Protein AF-A0A3P3VVU8-F1 (afdb_monomer_lite)

Sequence (172 aa):
MKIGNILQVYQKNIFSDKGGEISMLNFLESIEKWNSLNKDEKLEYRRKDMLYTEKHFNNDLI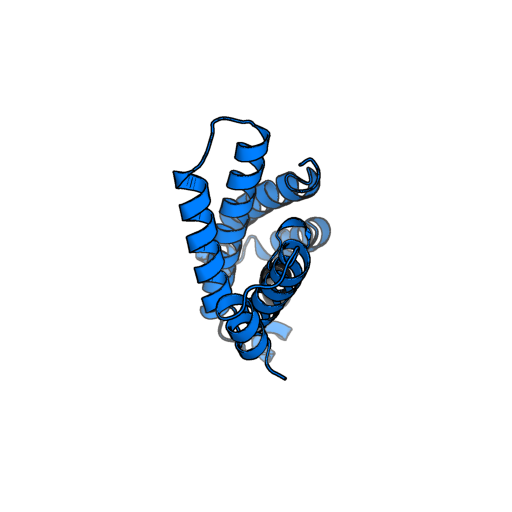QEKKYTYLKLVYEMHFSLKKILDSVSFNEKVFILENQYLFRLYSMFYCEIELICMYKDLKKIGHIPLFILKPLIEQVKDTEEYKKYKLHELFETYEKMYALFLERPYEKS

Foldseek 3Di:
DDLVVVLVVVVVDDDPPCPVVNVVSVVVVVVVVLVPDDLVRLLVVLVVVLVVLVVVPDPDPLSVLVSLLSVLLSVLLVLLVVLLVPDDDDPVCCVPPNVLVVQLNVQSVVQSCQSSVDPDPLRGDHDDPVSNVVSCVVCCPPPSCVVSVVVVSVVSVVVSVVSVVVSSPPVD

Structure (mmCIF, N/CA/C/O backbone):
data_AF-A0A3P3VVU8-F1
#
_entry.id   AF-A0A3P3VVU8-F1
#
loop_
_atom_site.group_PDB
_atom_site.id
_atom_site.type_symbol
_atom_site.label_atom_id
_atom_site.label_alt_id
_atom_site.label_comp_id
_atom_site.label_asym_id
_atom_site.label_entity_id
_atom_site.label_seq_id
_atom_site.pdbx_PDB_ins_code
_atom_site.Cartn_x
_atom_site.Cartn_y
_atom_site.Cartn_z
_atom_site.occupancy
_atom_site.B_iso_or_equiv
_atom_site.auth_seq_id
_atom_site.auth_comp_id
_atom_site.auth_asym_id
_atom_site.auth_atom_id
_atom_site.pdbx_PDB_model_num
ATOM 1 N N . MET A 1 1 ? 19.517 -22.207 -15.298 1.00 70.19 1 MET A N 1
ATOM 2 C CA . MET A 1 1 ? 20.292 -21.071 -15.851 1.00 70.19 1 MET A CA 1
ATOM 3 C C . MET A 1 1 ? 19.827 -19.805 -15.138 1.00 70.19 1 MET A C 1
ATOM 5 O O . MET A 1 1 ? 18.623 -19.657 -15.005 1.00 70.19 1 MET A O 1
ATOM 9 N N . LYS A 1 2 ? 20.721 -18.961 -14.598 1.00 84.81 2 LYS A N 1
ATOM 10 C CA . LYS A 1 2 ? 20.335 -17.728 -13.872 1.00 84.81 2 LYS A CA 1
ATOM 11 C C . LYS A 1 2 ? 20.293 -16.536 -14.832 1.00 84.81 2 LYS A C 1
ATOM 13 O O . LYS A 1 2 ? 21.232 -16.398 -15.613 1.00 84.81 2 LYS A O 1
ATOM 18 N N . ILE A 1 3 ? 19.279 -15.668 -14.740 1.00 87.69 3 ILE A N 1
ATOM 19 C CA . ILE A 1 3 ? 19.104 -14.510 -15.642 1.00 87.69 3 ILE A CA 1
ATOM 20 C C . ILE A 1 3 ? 20.342 -13.607 -15.662 1.00 87.69 3 ILE A C 1
ATOM 22 O O . ILE A 1 3 ? 20.828 -13.269 -16.739 1.00 87.69 3 ILE A O 1
ATOM 26 N N . GLY A 1 4 ? 20.932 -13.322 -14.497 1.00 82.31 4 GLY A N 1
ATOM 27 C CA . GLY A 1 4 ? 22.156 -12.517 -14.408 1.00 82.31 4 GLY A CA 1
ATOM 28 C C . GLY A 1 4 ? 23.340 -13.093 -15.200 1.00 82.31 4 GLY A C 1
ATOM 29 O O . GLY A 1 4 ? 24.104 -12.342 -15.802 1.00 82.31 4 GLY A O 1
ATOM 30 N N . ASN A 1 5 ? 23.464 -14.424 -15.288 1.00 88.44 5 ASN A N 1
ATOM 31 C CA . ASN A 1 5 ? 24.511 -15.055 -16.100 1.00 88.44 5 ASN A CA 1
ATOM 32 C C . ASN A 1 5 ? 24.248 -14.852 -17.599 1.00 88.44 5 ASN A C 1
ATOM 34 O O . ASN A 1 5 ? 25.188 -14.652 -18.361 1.00 88.44 5 ASN A O 1
ATOM 38 N N . ILE A 1 6 ? 22.978 -14.880 -18.018 1.00 89.31 6 ILE A N 1
ATOM 39 C CA . ILE A 1 6 ? 22.575 -14.640 -19.409 1.00 89.31 6 ILE A CA 1
ATOM 40 C C . ILE A 1 6 ? 22.853 -13.177 -19.773 1.00 89.31 6 ILE A C 1
ATOM 42 O O . ILE A 1 6 ? 23.526 -12.914 -20.765 1.00 89.31 6 ILE A O 1
ATOM 46 N N . LEU A 1 7 ? 22.429 -12.221 -18.938 1.00 86.00 7 LEU A N 1
ATOM 47 C CA . LEU A 1 7 ? 22.672 -10.790 -19.157 1.00 86.00 7 LEU A CA 1
ATOM 48 C C . LEU A 1 7 ? 24.165 -10.463 -19.293 1.00 86.00 7 LEU A C 1
ATOM 50 O O . LEU A 1 7 ? 24.544 -9.700 -20.180 1.00 86.00 7 LEU A O 1
ATOM 54 N N . GLN A 1 8 ? 25.034 -11.091 -18.494 1.00 87.12 8 GLN A N 1
ATOM 55 C CA . GLN A 1 8 ? 26.485 -10.925 -18.636 1.00 87.12 8 GLN A CA 1
ATOM 56 C C . GLN A 1 8 ? 27.015 -11.411 -19.992 1.00 87.12 8 GLN A C 1
ATOM 58 O O . GLN A 1 8 ? 27.914 -10.784 -20.552 1.00 87.12 8 GLN A O 1
ATOM 63 N N . VAL A 1 9 ? 26.472 -12.501 -20.543 1.00 88.75 9 VAL A N 1
ATOM 64 C CA . VAL A 1 9 ? 26.827 -12.972 -21.893 1.00 88.75 9 VAL A CA 1
ATOM 65 C C . VAL A 1 9 ? 26.400 -11.941 -22.938 1.00 88.75 9 VAL A C 1
ATOM 67 O O . VAL A 1 9 ? 27.199 -11.591 -23.804 1.00 88.75 9 VAL A O 1
ATOM 70 N N . TYR A 1 10 ? 25.193 -11.387 -22.819 1.00 86.62 10 TYR A N 1
ATOM 71 C CA . TYR A 1 10 ? 24.701 -10.323 -23.700 1.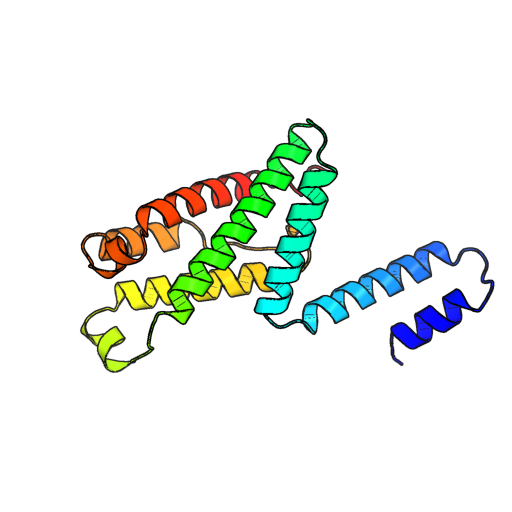00 86.62 10 TYR A CA 1
ATOM 72 C C . TYR A 1 10 ? 25.511 -9.026 -23.606 1.00 86.62 10 TYR A C 1
ATOM 74 O O . TYR A 1 10 ? 25.672 -8.336 -24.611 1.00 86.62 10 TYR A O 1
ATOM 82 N N . GLN A 1 11 ? 26.037 -8.684 -22.429 1.00 82.44 11 GLN A N 1
ATOM 83 C CA . GLN A 1 11 ? 26.884 -7.504 -22.228 1.00 82.44 11 GLN A CA 1
ATOM 84 C C . GLN A 1 11 ? 28.287 -7.685 -22.820 1.00 82.44 11 GLN A C 1
ATOM 86 O O . GLN A 1 11 ? 28.839 -6.741 -23.377 1.00 82.44 11 GLN A O 1
ATOM 91 N N . LYS A 1 12 ? 28.855 -8.894 -22.718 1.00 86.50 12 LYS A N 1
ATOM 92 C CA . LYS A 1 12 ? 30.225 -9.201 -23.163 1.00 86.50 12 LYS A CA 1
ATOM 93 C C . LYS A 1 12 ? 30.347 -9.496 -24.658 1.00 86.50 12 LYS A C 1
ATOM 95 O O . LYS A 1 12 ? 31.455 -9.449 -25.180 1.00 86.50 12 LYS A O 1
ATOM 100 N N . ASN A 1 13 ? 29.245 -9.806 -25.338 1.00 83.94 13 ASN A N 1
ATOM 101 C CA . ASN A 1 13 ? 29.252 -10.203 -26.745 1.00 83.94 13 ASN A CA 1
ATOM 102 C C . ASN A 1 13 ? 28.473 -9.212 -27.628 1.00 83.94 13 ASN A C 1
ATOM 104 O O . ASN A 1 13 ? 27.467 -8.613 -27.223 1.00 83.94 13 ASN A O 1
ATOM 108 N N . ILE A 1 14 ? 28.939 -9.043 -28.866 1.00 79.19 14 ILE A N 1
ATOM 109 C CA . ILE A 1 14 ? 28.266 -8.235 -29.885 1.00 79.19 14 ILE A CA 1
ATOM 110 C C . ILE A 1 14 ? 27.287 -9.148 -30.624 1.00 79.19 14 ILE A C 1
ATOM 112 O O . ILE A 1 14 ? 27.681 -9.907 -31.502 1.00 79.19 14 ILE A O 1
ATOM 116 N N . PHE A 1 15 ? 26.012 -9.074 -30.251 1.00 82.00 15 PHE A N 1
ATOM 117 C CA . PHE A 1 15 ? 24.917 -9.662 -31.018 1.00 82.00 15 PHE A CA 1
ATOM 118 C C . PHE A 1 15 ? 24.208 -8.541 -31.786 1.00 82.00 15 PHE A C 1
ATOM 120 O O . PHE A 1 15 ? 23.951 -7.473 -31.219 1.00 82.00 15 PHE A O 1
ATOM 127 N N . SER A 1 16 ? 23.923 -8.761 -33.069 1.00 79.69 16 SER A N 1
ATOM 128 C CA . SER A 1 16 ? 23.086 -7.868 -33.874 1.00 79.69 16 SER A CA 1
ATOM 129 C C . SER A 1 16 ? 21.642 -7.916 -33.376 1.00 79.69 16 SER A C 1
ATOM 131 O O . SER A 1 16 ? 21.146 -8.997 -33.088 1.00 79.69 16 SER A O 1
ATOM 133 N N . ASP A 1 17 ? 20.978 -6.762 -33.300 1.00 77.56 17 ASP A N 1
ATOM 134 C CA . ASP A 1 17 ? 19.540 -6.649 -32.989 1.00 77.56 17 ASP A CA 1
ATOM 135 C C . ASP A 1 17 ? 19.085 -7.266 -31.641 1.00 77.56 17 ASP A C 1
ATOM 137 O O . ASP A 1 17 ? 17.949 -7.687 -31.451 1.00 77.56 17 ASP A O 1
ATOM 141 N N . LYS A 1 18 ? 19.974 -7.270 -30.639 1.00 80.38 18 LYS A N 1
ATOM 142 C CA . LYS A 1 18 ? 19.725 -7.835 -29.294 1.00 80.38 18 LYS A CA 1
ATOM 143 C C . LYS A 1 18 ? 18.849 -6.985 -28.363 1.00 80.38 18 LYS A C 1
ATOM 145 O O . LYS A 1 18 ? 18.719 -7.295 -27.178 1.00 80.38 18 LYS A O 1
ATOM 150 N N . GLY A 1 19 ? 18.315 -5.864 -28.849 1.00 83.50 19 GLY A N 1
ATOM 151 C CA . GLY A 1 19 ? 17.616 -4.880 -28.016 1.00 83.50 19 GLY A CA 1
ATOM 152 C C . GLY A 1 19 ? 16.394 -5.476 -27.315 1.00 83.50 19 GLY A C 1
ATOM 153 O O . GLY A 1 19 ? 16.285 -5.394 -26.092 1.00 83.50 19 GLY A O 1
ATOM 154 N N . GLY A 1 20 ? 15.524 -6.145 -28.079 1.00 87.81 20 GLY A N 1
ATOM 155 C CA . GLY A 1 20 ? 14.314 -6.780 -27.546 1.00 87.81 20 GLY A CA 1
ATOM 156 C C . GLY A 1 20 ? 14.607 -7.916 -26.560 1.00 87.81 20 GLY A C 1
ATOM 157 O O . GLY A 1 20 ? 13.949 -8.028 -25.526 1.00 87.81 20 GLY A O 1
ATOM 158 N N . GLU A 1 21 ? 15.639 -8.715 -26.831 1.00 90.44 21 GLU A N 1
ATOM 159 C CA . GLU A 1 21 ? 16.071 -9.823 -25.971 1.00 90.44 21 GLU A CA 1
ATOM 160 C C . GLU A 1 21 ? 16.571 -9.308 -24.614 1.00 90.44 21 GLU A C 1
ATOM 162 O O . GLU A 1 21 ? 16.139 -9.787 -23.564 1.00 90.44 21 GLU A O 1
ATOM 167 N N . ILE A 1 22 ? 17.414 -8.267 -24.620 1.00 88.19 22 ILE A N 1
ATOM 168 C CA . ILE A 1 22 ? 17.885 -7.604 -23.396 1.00 88.19 22 ILE A CA 1
ATOM 169 C C . ILE A 1 22 ? 16.713 -6.992 -22.625 1.00 88.19 22 ILE A C 1
ATOM 171 O O . ILE A 1 22 ? 16.650 -7.136 -21.404 1.00 88.19 22 ILE A O 1
ATOM 175 N N . SER A 1 23 ? 15.768 -6.335 -23.305 1.00 87.56 23 SER A N 1
ATOM 176 C CA . SER A 1 23 ? 14.573 -5.783 -22.659 1.00 87.56 23 SER A CA 1
ATOM 177 C C . SER A 1 23 ? 13.752 -6.862 -21.953 1.00 87.56 23 SER A C 1
ATOM 179 O O . SER A 1 23 ? 13.326 -6.648 -20.817 1.00 87.56 23 SER A O 1
ATOM 181 N N . MET A 1 24 ? 13.579 -8.033 -22.572 1.00 90.44 24 MET A N 1
ATOM 182 C CA . MET A 1 24 ? 12.867 -9.153 -21.956 1.00 90.44 24 MET A CA 1
ATOM 183 C C . MET A 1 24 ? 13.626 -9.724 -20.750 1.00 90.44 24 MET A C 1
ATOM 185 O O . MET A 1 24 ? 13.029 -9.964 -19.699 1.00 90.44 24 MET A O 1
ATOM 189 N N . LEU A 1 25 ? 14.948 -9.891 -20.859 1.00 91.06 25 LEU A N 1
ATOM 190 C CA . LEU A 1 25 ? 15.788 -10.358 -19.751 1.00 91.06 25 LEU A CA 1
ATOM 191 C C . LEU A 1 25 ? 15.770 -9.380 -18.568 1.00 91.06 25 LEU A C 1
ATOM 193 O O . LEU A 1 25 ? 15.600 -9.809 -17.429 1.00 91.06 25 LEU A O 1
ATOM 197 N N . ASN A 1 26 ? 15.868 -8.076 -18.829 1.00 88.38 26 ASN A N 1
ATOM 198 C CA . ASN A 1 26 ? 15.776 -7.035 -17.804 1.00 88.38 26 ASN A CA 1
ATOM 199 C C . ASN A 1 26 ? 14.387 -6.997 -17.153 1.00 88.38 26 ASN A C 1
ATOM 201 O O . ASN A 1 26 ? 14.273 -6.810 -15.941 1.00 88.38 26 ASN A O 1
ATOM 205 N N . PHE A 1 27 ? 13.317 -7.181 -17.934 1.00 88.75 27 PHE A N 1
ATOM 206 C CA . PHE A 1 27 ? 11.959 -7.268 -17.402 1.00 88.75 27 PHE A CA 1
ATOM 207 C C . PHE A 1 27 ? 11.830 -8.429 -16.410 1.00 88.75 27 PHE A C 1
ATOM 209 O O . PHE A 1 27 ? 11.384 -8.210 -15.279 1.00 88.75 27 PHE A O 1
ATOM 216 N N . LEU A 1 28 ? 12.290 -9.623 -16.798 1.00 91.25 28 LEU A N 1
ATOM 217 C CA . LEU A 1 28 ? 12.281 -10.811 -15.945 1.00 91.25 28 LEU A CA 1
ATOM 218 C C . LEU A 1 28 ? 13.165 -10.644 -14.702 1.00 91.25 28 LEU A C 1
ATOM 220 O O . LEU A 1 28 ? 12.693 -10.906 -13.598 1.00 91.25 28 LEU A O 1
ATOM 224 N N . GLU A 1 29 ? 14.392 -10.129 -14.846 1.00 91.69 29 GLU A N 1
ATOM 225 C CA . GLU A 1 29 ? 15.273 -9.820 -13.709 1.00 91.69 29 GLU A CA 1
ATOM 226 C C . GLU A 1 29 ? 14.581 -8.872 -12.720 1.00 91.69 29 GLU A C 1
ATOM 228 O O . GLU A 1 29 ? 14.660 -9.040 -11.503 1.00 91.69 29 GLU A O 1
ATOM 233 N N . SER A 1 30 ? 13.838 -7.889 -13.233 1.00 90.19 30 SER A N 1
ATOM 234 C CA . SER A 1 30 ? 13.126 -6.929 -12.397 1.00 90.19 30 SER A CA 1
ATOM 235 C C . SER A 1 30 ? 11.960 -7.547 -11.610 1.00 90.19 30 SER A C 1
ATOM 237 O O . SER A 1 30 ? 11.685 -7.093 -10.495 1.00 90.19 30 SER A O 1
ATOM 239 N N . ILE A 1 31 ? 11.302 -8.575 -12.161 1.00 90.44 31 ILE A N 1
ATOM 240 C CA . ILE A 1 31 ? 10.253 -9.349 -11.481 1.00 90.44 31 ILE A CA 1
ATOM 241 C C . ILE A 1 31 ? 10.876 -10.260 -10.423 1.00 90.44 31 ILE A C 1
ATOM 243 O O . ILE A 1 31 ? 10.417 -10.258 -9.282 1.00 90.44 31 ILE A O 1
ATOM 247 N N . GLU A 1 32 ? 11.932 -11.002 -10.774 1.00 91.75 32 GLU A N 1
ATOM 248 C CA . GLU A 1 32 ? 12.652 -11.867 -9.830 1.00 91.75 32 GLU A CA 1
ATOM 249 C C . GLU A 1 32 ? 13.170 -11.056 -8.641 1.00 91.75 32 GLU A C 1
ATOM 251 O O . GLU A 1 32 ? 12.951 -11.430 -7.487 1.00 91.75 32 GLU A O 1
ATOM 256 N N . LYS A 1 33 ? 13.764 -9.888 -8.916 1.00 92.06 33 LYS A N 1
ATOM 257 C CA . LYS A 1 33 ? 14.211 -8.959 -7.882 1.00 92.06 33 LYS A CA 1
ATOM 258 C C . LYS A 1 33 ? 13.057 -8.541 -6.982 1.00 92.06 33 LYS A C 1
ATOM 260 O O . LYS A 1 33 ? 13.190 -8.681 -5.776 1.00 92.06 33 LYS A O 1
ATOM 265 N N . TRP A 1 34 ? 11.929 -8.081 -7.528 1.00 93.94 34 TRP A N 1
ATOM 266 C CA . TRP A 1 34 ? 10.768 -7.694 -6.714 1.00 93.94 34 TRP A CA 1
ATOM 267 C C . TRP A 1 34 ? 10.260 -8.831 -5.823 1.00 93.94 34 TRP A C 1
ATOM 269 O O . TRP A 1 34 ? 9.980 -8.610 -4.648 1.00 93.94 34 TRP A O 1
ATOM 279 N N . ASN A 1 35 ? 10.166 -10.045 -6.365 1.00 93.19 35 ASN A N 1
ATOM 280 C CA . ASN A 1 35 ? 9.669 -11.209 -5.635 1.00 93.19 35 ASN A CA 1
ATOM 281 C C . ASN A 1 35 ? 10.633 -11.683 -4.541 1.00 93.19 35 ASN A C 1
ATOM 283 O O . ASN A 1 35 ? 10.186 -12.287 -3.572 1.00 93.19 35 ASN A O 1
ATOM 287 N N . SER A 1 36 ? 11.930 -11.391 -4.678 1.00 94.06 36 SER A N 1
ATOM 288 C CA . SER A 1 36 ? 12.930 -11.677 -3.644 1.00 94.06 36 SER A CA 1
ATOM 289 C C . SER A 1 36 ? 12.898 -10.710 -2.457 1.00 94.06 36 SER A C 1
ATOM 291 O O . SER A 1 36 ? 13.420 -11.052 -1.400 1.00 94.06 36 SER A O 1
ATOM 293 N N . LEU A 1 37 ? 12.288 -9.527 -2.612 1.00 95.38 37 LEU A N 1
ATOM 294 C CA . LEU A 1 37 ? 12.213 -8.524 -1.551 1.00 95.38 37 LEU A CA 1
ATOM 295 C C . LEU A 1 37 ? 11.144 -8.890 -0.517 1.00 95.38 37 LEU A C 1
ATOM 297 O O . LEU A 1 37 ? 10.007 -9.230 -0.865 1.00 95.38 37 LEU A O 1
ATOM 301 N N . ASN A 1 38 ? 11.473 -8.716 0.760 1.00 93.38 38 ASN A N 1
ATOM 302 C CA . ASN A 1 38 ? 10.470 -8.696 1.820 1.00 93.38 38 ASN A CA 1
ATOM 303 C C . ASN A 1 38 ? 9.633 -7.394 1.763 1.00 93.38 38 ASN A C 1
ATOM 305 O O . ASN A 1 38 ? 9.903 -6.484 0.974 1.00 93.38 38 ASN A O 1
ATOM 309 N N . LYS A 1 39 ? 8.579 -7.293 2.581 1.00 89.56 39 LYS A N 1
ATOM 310 C CA . LYS A 1 39 ? 7.652 -6.142 2.555 1.00 89.56 39 LYS A CA 1
ATOM 311 C C . LYS A 1 39 ? 8.342 -4.809 2.852 1.00 89.56 39 LYS A C 1
ATOM 313 O O . LYS A 1 39 ? 8.009 -3.802 2.234 1.00 89.56 39 LYS A O 1
ATOM 318 N N . ASP A 1 40 ? 9.331 -4.816 3.735 1.00 90.25 40 ASP A N 1
ATOM 319 C CA . ASP A 1 40 ? 10.058 -3.623 4.176 1.00 90.25 40 ASP A CA 1
ATOM 320 C C . ASP A 1 40 ? 10.948 -3.110 3.051 1.00 90.25 40 ASP A C 1
ATOM 322 O O . ASP A 1 40 ? 10.970 -1.922 2.734 1.00 90.25 40 ASP A O 1
ATOM 326 N N . GLU A 1 41 ? 11.622 -4.032 2.375 1.00 93.81 41 GLU A N 1
ATOM 327 C CA . GLU A 1 41 ? 12.429 -3.733 1.201 1.00 93.81 41 GLU A CA 1
ATOM 328 C C . GLU A 1 41 ? 11.570 -3.248 0.024 1.00 93.81 41 GLU A C 1
ATOM 330 O O . GLU A 1 41 ? 11.972 -2.331 -0.697 1.00 93.81 41 GLU A O 1
ATOM 335 N N . LYS A 1 42 ? 10.367 -3.812 -0.161 1.00 93.00 42 LYS A N 1
ATOM 336 C CA . LYS A 1 42 ? 9.388 -3.332 -1.151 1.00 93.00 42 LYS A CA 1
ATOM 337 C C . LYS A 1 42 ? 8.902 -1.918 -0.827 1.00 93.00 42 LYS A C 1
ATOM 339 O O . LYS A 1 42 ? 8.778 -1.099 -1.739 1.00 93.00 42 LYS A O 1
ATOM 344 N N . LEU A 1 43 ? 8.669 -1.606 0.447 1.00 88.62 43 LEU A N 1
ATOM 345 C CA . LEU A 1 43 ? 8.300 -0.262 0.891 1.00 88.62 43 LEU A CA 1
ATOM 346 C C . LEU A 1 43 ? 9.427 0.746 0.628 1.00 88.62 43 LEU A C 1
ATOM 348 O O . LEU A 1 43 ? 9.187 1.807 0.053 1.00 88.62 43 LEU A O 1
ATOM 352 N N . GLU A 1 44 ? 10.670 0.391 0.951 1.00 90.88 44 GLU A N 1
ATOM 353 C CA . GLU A 1 44 ? 11.838 1.226 0.651 1.00 90.88 44 GLU A CA 1
ATOM 354 C C . GLU A 1 44 ? 12.059 1.409 -0.855 1.00 90.88 44 GLU A C 1
ATOM 356 O O . GLU A 1 44 ? 12.453 2.490 -1.304 1.00 90.88 44 GLU A O 1
ATOM 361 N N . TYR A 1 45 ? 11.771 0.383 -1.662 1.00 90.94 45 TYR A N 1
ATOM 362 C CA . TYR A 1 45 ? 11.761 0.505 -3.118 1.00 90.94 45 TYR A CA 1
ATOM 363 C C . TYR A 1 45 ? 10.746 1.568 -3.572 1.00 90.94 45 TYR A C 1
ATOM 365 O O . TYR A 1 45 ? 11.102 2.456 -4.347 1.00 90.94 45 TYR A O 1
ATOM 373 N N . ARG A 1 46 ? 9.508 1.527 -3.058 1.00 87.75 46 ARG A N 1
ATOM 374 C CA . ARG A 1 46 ? 8.455 2.516 -3.366 1.00 87.75 46 ARG A CA 1
ATOM 375 C C . ARG A 1 46 ? 8.826 3.925 -2.921 1.00 87.75 46 ARG A C 1
ATOM 377 O O . ARG A 1 46 ? 8.596 4.871 -3.666 1.00 87.75 46 ARG A O 1
ATOM 384 N N . ARG A 1 47 ? 9.459 4.068 -1.754 1.00 88.94 47 ARG A N 1
ATOM 385 C CA . ARG A 1 47 ? 9.964 5.359 -1.267 1.00 88.94 47 ARG A CA 1
ATOM 386 C C . ARG A 1 47 ? 10.951 5.982 -2.249 1.00 88.94 47 ARG A C 1
ATOM 388 O O . ARG A 1 47 ? 10.863 7.167 -2.556 1.00 88.94 47 ARG A O 1
ATOM 395 N N . LYS A 1 48 ? 11.896 5.183 -2.753 1.00 89.56 48 LYS A N 1
ATOM 396 C CA . LYS A 1 48 ? 12.889 5.638 -3.739 1.00 89.56 48 LYS A CA 1
ATOM 397 C C . LYS A 1 48 ? 12.237 6.013 -5.068 1.00 89.56 48 LYS A C 1
ATOM 399 O O . LYS A 1 48 ? 12.615 7.027 -5.643 1.00 89.56 48 LYS A O 1
ATOM 404 N N . ASP A 1 49 ? 11.262 5.228 -5.518 1.00 83.94 49 ASP A N 1
ATOM 405 C CA . ASP A 1 49 ? 10.484 5.487 -6.737 1.00 83.94 49 ASP A CA 1
ATOM 406 C C . ASP A 1 49 ? 9.695 6.806 -6.642 1.00 83.94 49 ASP A C 1
ATOM 408 O O . ASP A 1 49 ? 9.731 7.634 -7.551 1.00 83.94 49 ASP A O 1
ATOM 412 N N . MET A 1 50 ? 9.074 7.059 -5.486 1.00 86.44 50 MET A N 1
ATOM 413 C CA . MET A 1 50 ? 8.384 8.314 -5.183 1.00 86.44 50 MET A CA 1
ATOM 414 C C . MET A 1 50 ? 9.343 9.513 -5.217 1.00 86.44 50 MET A C 1
ATOM 416 O O . MET A 1 50 ? 9.072 10.481 -5.920 1.00 86.44 50 MET A O 1
ATOM 420 N N . LEU A 1 51 ? 10.491 9.431 -4.531 1.00 87.06 51 LEU A N 1
ATOM 421 C CA . LEU A 1 51 ? 11.504 10.500 -4.513 1.00 87.06 51 LEU A CA 1
ATOM 422 C C . LEU A 1 51 ? 12.124 10.758 -5.893 1.00 87.06 51 LEU A C 1
ATOM 424 O O . LEU A 1 51 ? 12.493 11.886 -6.214 1.00 87.06 51 LEU A O 1
ATOM 428 N N . TYR A 1 52 ? 12.291 9.710 -6.701 1.00 84.75 52 TYR A N 1
ATOM 429 C CA . TYR A 1 52 ? 12.752 9.848 -8.078 1.00 84.75 52 TYR A CA 1
ATOM 430 C C . TYR A 1 52 ? 11.703 10.574 -8.926 1.00 84.75 52 TYR A C 1
ATOM 432 O O . TYR A 1 52 ? 12.031 11.542 -9.608 1.00 84.75 52 TYR A O 1
ATOM 440 N N . THR A 1 53 ? 10.440 10.155 -8.825 1.00 80.81 53 THR A N 1
ATOM 441 C CA . THR A 1 53 ? 9.320 10.781 -9.539 1.00 80.81 53 THR A CA 1
ATOM 442 C C . THR A 1 53 ? 9.168 12.253 -9.161 1.00 80.81 53 THR A C 1
ATOM 444 O O . THR A 1 53 ? 9.005 13.079 -10.048 1.00 80.81 53 THR A O 1
ATOM 447 N N . GLU A 1 54 ? 9.301 12.598 -7.878 1.00 81.94 54 GLU A N 1
ATOM 448 C CA . GLU A 1 54 ? 9.248 13.982 -7.387 1.00 81.94 54 GLU A CA 1
ATOM 449 C C . GLU A 1 54 ? 10.325 14.875 -8.025 1.00 81.94 54 GLU A C 1
ATOM 451 O O . GLU A 1 54 ? 10.041 15.989 -8.455 1.00 81.94 54 GLU A O 1
ATOM 456 N N . LYS A 1 55 ? 11.562 14.376 -8.150 1.00 83.38 55 LYS A N 1
ATOM 457 C CA . LYS A 1 55 ? 12.682 15.126 -8.752 1.00 83.38 55 LYS A CA 1
ATOM 458 C C . LYS A 1 55 ? 12.540 15.343 -10.254 1.00 83.38 55 LYS A C 1
ATOM 460 O O . LYS A 1 55 ? 13.086 16.308 -10.782 1.00 83.38 55 LYS A O 1
ATOM 465 N N . HIS A 1 56 ? 11.873 14.420 -10.936 1.00 77.44 56 HIS A N 1
ATOM 466 C CA . HIS A 1 56 ? 11.676 14.439 -12.386 1.00 77.44 56 HIS A CA 1
ATOM 467 C C . HIS A 1 56 ? 10.242 14.814 -12.771 1.00 77.44 56 HIS A C 1
ATOM 469 O O . HIS A 1 56 ? 9.822 14.595 -13.909 1.00 77.44 56 HIS A O 1
ATOM 475 N N . PHE A 1 57 ? 9.492 15.360 -11.815 1.00 70.50 57 PHE A N 1
ATOM 476 C CA . PHE A 1 57 ? 8.114 15.756 -12.000 1.00 70.50 57 PHE A CA 1
ATOM 477 C C . PHE A 1 57 ? 8.022 16.927 -12.982 1.00 70.50 57 PHE A C 1
ATOM 479 O O . PHE A 1 57 ? 8.626 17.978 -12.775 1.00 70.50 57 PHE A O 1
ATOM 486 N N . ASN A 1 58 ? 7.223 16.750 -14.033 1.00 69.00 58 ASN A N 1
ATOM 487 C CA . ASN A 1 58 ? 6.798 17.832 -14.914 1.00 69.00 58 ASN A CA 1
ATOM 488 C C . ASN A 1 58 ? 5.356 18.211 -14.546 1.00 69.00 58 ASN A C 1
ATOM 490 O O . ASN A 1 58 ? 4.573 17.321 -14.228 1.00 69.00 58 ASN A O 1
ATOM 494 N N . ASN A 1 59 ? 4.994 19.497 -14.653 1.00 71.31 59 ASN A N 1
ATOM 495 C CA . ASN A 1 59 ? 3.666 20.057 -14.320 1.00 71.31 59 ASN A CA 1
ATOM 496 C C . ASN A 1 59 ? 2.515 19.603 -15.257 1.00 71.31 59 ASN A C 1
ATOM 498 O O . ASN A 1 59 ? 1.602 20.370 -15.553 1.00 71.31 59 ASN A O 1
ATOM 502 N N . ASP A 1 60 ? 2.562 18.374 -15.763 1.00 83.81 60 ASP A N 1
ATOM 503 C CA . ASP A 1 60 ? 1.483 17.750 -16.519 1.00 83.81 60 ASP A CA 1
ATOM 504 C C . ASP A 1 60 ? 0.475 17.082 -15.568 1.00 83.81 60 ASP A C 1
ATOM 506 O O . ASP A 1 60 ? 0.855 16.344 -14.657 1.00 83.81 60 ASP A O 1
ATOM 510 N N . LEU A 1 61 ? -0.821 17.296 -15.807 1.00 81.75 61 LEU A N 1
ATOM 511 C CA . LEU A 1 61 ? -1.900 16.814 -14.937 1.00 81.75 61 LEU A CA 1
ATOM 512 C C . LEU A 1 61 ? -1.937 15.279 -14.814 1.00 81.75 61 LEU A C 1
ATOM 514 O O . LEU A 1 61 ? -2.284 14.748 -13.757 1.00 81.75 61 LEU A O 1
ATOM 518 N N . ILE A 1 62 ? -1.599 14.534 -15.874 1.00 83.94 62 ILE A N 1
ATOM 519 C CA . ILE A 1 62 ? -1.566 13.063 -15.814 1.00 83.94 62 ILE A CA 1
ATOM 520 C C . ILE A 1 62 ? -0.417 12.622 -14.908 1.00 83.94 62 ILE A C 1
ATOM 522 O O . ILE A 1 62 ? -0.591 11.723 -14.080 1.00 83.94 62 ILE A O 1
ATOM 526 N N . GLN A 1 63 ? 0.744 13.266 -15.032 1.00 83.44 63 GLN A N 1
ATOM 527 C CA . GLN A 1 63 ? 1.878 13.006 -14.147 1.00 83.44 63 GLN A CA 1
ATOM 528 C C . GLN A 1 63 ? 1.564 13.394 -12.699 1.00 83.44 63 GLN A C 1
ATOM 530 O O . GLN A 1 63 ? 1.897 12.633 -11.792 1.00 83.44 63 GLN A O 1
ATOM 535 N N . GLU A 1 64 ? 0.847 14.497 -12.470 1.00 86.88 64 GLU A N 1
ATOM 536 C CA . GLU A 1 64 ? 0.382 14.923 -11.141 1.00 86.88 64 GLU A CA 1
ATOM 537 C C . GLU A 1 64 ? -0.477 13.864 -10.461 1.00 86.88 64 GLU A C 1
ATOM 539 O O . GLU A 1 64 ? -0.220 13.487 -9.314 1.00 86.88 64 GLU A O 1
ATOM 544 N N . LYS A 1 65 ? -1.463 13.321 -11.181 1.00 89.56 65 LYS A N 1
ATOM 545 C CA . LYS A 1 65 ? -2.329 12.261 -10.655 1.00 89.56 65 LYS A CA 1
ATOM 546 C C . LYS A 1 65 ? -1.548 10.988 -10.353 1.00 89.56 65 LYS A C 1
ATOM 548 O O . LYS A 1 65 ? -1.762 10.372 -9.310 1.00 89.56 65 LYS A O 1
ATOM 553 N N . LYS A 1 66 ? -0.621 10.601 -11.236 1.00 88.44 66 LYS A N 1
ATOM 554 C CA . LYS A 1 66 ? 0.255 9.441 -11.023 1.00 88.44 66 LYS A CA 1
ATOM 555 C C . LYS A 1 66 ? 1.113 9.612 -9.775 1.00 88.44 66 LYS A C 1
ATOM 557 O O . LYS A 1 66 ? 1.122 8.715 -8.929 1.00 88.44 66 LYS A O 1
ATOM 562 N N . TYR A 1 67 ? 1.788 10.753 -9.651 1.00 89.31 67 TYR A N 1
ATOM 563 C CA . TYR A 1 67 ? 2.629 11.074 -8.503 1.00 89.31 67 TYR A CA 1
ATOM 564 C C . TYR A 1 67 ? 1.816 11.097 -7.207 1.00 89.31 67 TYR A C 1
ATOM 566 O O . TYR A 1 67 ? 2.171 10.412 -6.250 1.00 89.31 67 TYR A O 1
ATOM 574 N N . THR A 1 68 ? 0.685 11.805 -7.201 1.00 91.81 68 THR A N 1
ATOM 575 C CA . THR A 1 68 ? -0.203 11.901 -6.035 1.00 91.81 68 THR A CA 1
ATOM 576 C C . THR A 1 68 ? -0.695 10.525 -5.598 1.00 91.81 68 THR A C 1
ATOM 578 O O . THR A 1 68 ? -0.653 10.206 -4.413 1.00 91.81 68 THR A O 1
ATOM 581 N N . TYR A 1 69 ? -1.097 9.669 -6.541 1.00 93.12 69 TYR A N 1
ATOM 582 C CA . TYR A 1 69 ? -1.502 8.304 -6.217 1.00 93.12 69 TYR A CA 1
ATOM 583 C C . TYR A 1 69 ? -0.350 7.475 -5.630 1.00 93.12 69 TYR A C 1
ATOM 585 O O . TYR A 1 69 ? -0.531 6.848 -4.590 1.00 93.12 69 TYR A O 1
ATOM 593 N N . LEU A 1 70 ? 0.843 7.502 -6.239 1.00 91.31 70 LEU A N 1
ATOM 594 C CA . LEU A 1 70 ? 2.017 6.791 -5.711 1.00 91.31 70 LEU A CA 1
ATOM 595 C C . LEU A 1 70 ? 2.364 7.259 -4.290 1.00 91.31 70 LEU A C 1
ATOM 597 O O . LEU A 1 70 ? 2.641 6.430 -3.422 1.00 91.31 70 LEU A O 1
ATOM 601 N N . LYS A 1 71 ? 2.310 8.572 -4.047 1.00 92.44 71 LYS A N 1
ATOM 602 C CA . LYS A 1 71 ? 2.534 9.164 -2.728 1.00 92.44 71 LYS A CA 1
ATOM 603 C C . LYS A 1 71 ? 1.536 8.632 -1.700 1.00 92.44 71 LYS A C 1
ATOM 605 O O . LYS A 1 71 ? 1.952 8.149 -0.651 1.00 92.44 71 LYS A O 1
ATOM 610 N N . LEU A 1 72 ? 0.244 8.643 -2.026 1.00 94.50 72 LEU A N 1
ATOM 611 C CA . LEU A 1 72 ? -0.800 8.139 -1.134 1.00 94.50 72 LEU A CA 1
ATOM 612 C C . LEU A 1 72 ? -0.659 6.634 -0.868 1.00 94.50 72 LEU A C 1
ATOM 614 O O . LEU A 1 72 ? -0.783 6.214 0.276 1.00 94.50 72 LEU A O 1
ATOM 618 N N . VAL A 1 73 ? -0.332 5.821 -1.879 1.00 93.38 73 VAL A N 1
ATOM 619 C CA . VAL A 1 73 ? -0.065 4.379 -1.699 1.00 93.38 73 VAL A CA 1
ATOM 620 C C . VAL A 1 73 ? 1.092 4.148 -0.724 1.00 93.38 73 VAL A C 1
ATOM 622 O O . VAL A 1 73 ? 1.010 3.277 0.145 1.00 93.38 73 VAL A O 1
ATOM 625 N N . TYR A 1 74 ? 2.168 4.928 -0.848 1.00 92.12 74 TYR A N 1
ATOM 626 C CA . TYR A 1 74 ? 3.310 4.851 0.061 1.00 92.12 74 TYR A CA 1
ATOM 627 C C . TYR A 1 74 ? 2.931 5.254 1.498 1.00 92.12 74 TYR A C 1
ATOM 629 O O . TYR A 1 74 ? 3.203 4.503 2.438 1.00 92.12 74 TYR A O 1
ATOM 637 N N . GLU A 1 75 ? 2.271 6.404 1.671 1.00 92.69 75 GLU A N 1
ATOM 638 C CA . GLU A 1 75 ? 1.813 6.909 2.974 1.00 92.69 75 GLU A CA 1
ATOM 639 C C . GLU A 1 75 ? 0.844 5.936 3.659 1.00 92.69 75 GLU A C 1
ATOM 641 O O . GLU A 1 75 ? 0.970 5.670 4.861 1.00 92.69 75 GLU A O 1
ATOM 646 N N . MET A 1 76 ? -0.076 5.354 2.884 1.00 94.12 76 MET A N 1
ATOM 647 C CA . MET A 1 76 ? -1.011 4.341 3.360 1.00 94.12 76 MET A CA 1
ATOM 648 C C . MET A 1 76 ? -0.281 3.092 3.830 1.00 94.12 76 MET A C 1
ATOM 650 O O . MET A 1 76 ? -0.471 2.685 4.974 1.00 94.12 76 MET A O 1
ATOM 654 N N . HIS A 1 77 ? 0.597 2.510 3.007 1.00 92.75 77 HIS A N 1
ATOM 655 C CA . HIS A 1 77 ? 1.360 1.327 3.408 1.00 92.75 77 HIS A CA 1
ATOM 656 C C . HIS A 1 77 ? 2.112 1.588 4.717 1.00 92.75 77 HIS A C 1
ATOM 658 O O . HIS A 1 77 ? 1.975 0.816 5.668 1.00 92.75 77 HIS A O 1
ATOM 664 N N . PHE A 1 78 ? 2.872 2.683 4.792 1.00 92.19 78 PHE A N 1
ATOM 665 C CA . PHE A 1 78 ? 3.651 3.024 5.982 1.00 92.19 78 PHE A CA 1
ATOM 666 C C . PHE A 1 78 ? 2.774 3.147 7.237 1.00 92.19 78 PHE A C 1
ATOM 668 O O . PHE A 1 78 ? 3.104 2.590 8.287 1.00 92.19 78 PHE A O 1
ATOM 675 N N . SER A 1 79 ? 1.633 3.831 7.125 1.00 94.56 79 SER A N 1
ATOM 676 C CA . SER A 1 79 ? 0.713 4.040 8.247 1.00 94.56 79 SER A CA 1
ATOM 677 C C . SER A 1 79 ? 0.066 2.737 8.713 1.00 94.56 79 SER A C 1
ATOM 679 O O . SER A 1 79 ? 0.054 2.450 9.910 1.00 94.56 79 SER A O 1
ATOM 681 N N . LEU A 1 80 ? -0.413 1.912 7.776 1.00 95.19 80 LEU A N 1
ATOM 682 C CA . LEU A 1 80 ? -1.010 0.611 8.083 1.00 95.19 80 LEU A CA 1
ATOM 683 C C . LEU A 1 80 ? -0.006 -0.324 8.745 1.00 95.19 80 LEU A C 1
ATOM 685 O O . LEU A 1 80 ? -0.327 -0.961 9.747 1.00 95.19 80 LEU A O 1
ATOM 689 N N . LYS A 1 81 ? 1.224 -0.364 8.228 1.00 93.19 81 LYS A N 1
ATOM 690 C CA . LYS A 1 81 ? 2.288 -1.177 8.809 1.00 93.19 81 LYS A CA 1
ATOM 691 C C . LYS A 1 81 ? 2.564 -0.764 10.252 1.00 93.19 81 LYS A C 1
ATOM 693 O O . LYS A 1 81 ? 2.562 -1.611 11.135 1.00 93.19 81 LYS A O 1
ATOM 698 N N . LYS A 1 82 ? 2.726 0.537 10.507 1.00 93.19 82 LYS A N 1
ATOM 699 C CA . LYS A 1 82 ? 2.958 1.058 11.860 1.00 93.19 82 LYS A CA 1
ATOM 700 C C . LYS A 1 82 ? 1.842 0.666 12.833 1.00 93.19 82 LYS A C 1
ATOM 702 O O . LYS A 1 82 ? 2.125 0.362 13.990 1.00 93.19 82 LYS A O 1
ATOM 707 N N . ILE A 1 83 ? 0.586 0.682 12.381 1.00 94.19 83 ILE A N 1
ATOM 708 C CA . ILE A 1 83 ? -0.549 0.227 13.192 1.00 94.19 83 ILE A CA 1
ATOM 709 C C . ILE A 1 83 ? -0.390 -1.261 13.500 1.00 94.19 83 ILE A C 1
ATOM 711 O O . ILE A 1 83 ? -0.367 -1.621 14.673 1.00 94.19 83 ILE A O 1
ATOM 715 N N . LEU A 1 84 ? -0.212 -2.104 12.482 1.00 92.94 84 LEU A N 1
ATOM 716 C CA . LEU A 1 84 ? -0.113 -3.557 12.646 1.00 92.94 84 LEU A CA 1
ATOM 717 C C . LEU A 1 84 ? 1.074 -3.984 13.516 1.00 92.94 84 LEU A C 1
ATOM 719 O O . LEU A 1 84 ? 0.899 -4.826 14.390 1.00 92.94 84 LEU A O 1
ATOM 723 N N . ASP A 1 85 ? 2.239 -3.356 13.353 1.00 91.62 85 ASP A N 1
ATOM 724 C CA . ASP A 1 85 ? 3.430 -3.627 14.169 1.00 91.62 85 ASP A CA 1
ATOM 725 C C . ASP A 1 85 ? 3.215 -3.264 15.650 1.00 91.62 85 ASP A C 1
ATOM 727 O O . ASP A 1 85 ? 3.871 -3.807 16.537 1.00 91.62 85 ASP A O 1
ATOM 731 N N . SER A 1 86 ? 2.290 -2.340 15.937 1.00 89.69 86 SER A N 1
ATOM 732 C CA . SER A 1 86 ? 1.948 -1.927 17.303 1.00 89.69 86 SER A CA 1
ATOM 733 C C . SER A 1 86 ? 0.863 -2.783 17.962 1.00 89.69 86 SER A C 1
ATOM 735 O O . SER A 1 86 ? 0.578 -2.596 19.148 1.00 89.69 86 SER A O 1
ATOM 737 N N . VAL A 1 87 ? 0.226 -3.680 17.205 1.00 86.19 87 VAL A N 1
ATOM 738 C CA . VAL A 1 87 ? -0.856 -4.539 17.687 1.00 86.19 87 VAL A CA 1
ATOM 739 C C . VAL A 1 87 ? -0.268 -5.859 18.176 1.00 86.19 87 VAL A C 1
ATOM 741 O O . VAL A 1 87 ? 0.325 -6.617 17.415 1.00 86.19 87 VAL A O 1
ATOM 744 N N . SER A 1 88 ? -0.479 -6.178 19.452 1.00 79.44 88 SER A N 1
ATOM 745 C CA . SER A 1 88 ? -0.193 -7.511 19.978 1.00 79.44 88 SER A CA 1
ATOM 746 C C . SER A 1 88 ? -1.362 -8.448 19.672 1.00 79.44 88 SER A C 1
ATOM 748 O O . SER A 1 88 ? -2.487 -8.244 20.128 1.00 79.44 88 SER A O 1
ATOM 750 N N . PHE A 1 89 ? -1.112 -9.493 18.881 1.00 75.88 89 PHE A N 1
ATOM 751 C CA . PHE A 1 89 ? -2.150 -10.474 18.581 1.00 75.88 89 PHE A CA 1
ATOM 752 C C . PHE A 1 89 ? -2.448 -11.348 19.805 1.00 75.88 89 PHE A C 1
ATOM 754 O O . PHE A 1 89 ? -1.595 -12.108 20.263 1.00 75.88 89 PHE A O 1
ATOM 761 N N . ASN A 1 90 ? -3.681 -11.265 20.308 1.00 75.94 90 ASN A N 1
ATOM 762 C CA . ASN A 1 90 ? -4.229 -12.204 21.280 1.00 75.94 90 ASN A CA 1
ATOM 763 C C . ASN A 1 90 ? -5.623 -12.647 20.823 1.00 75.94 90 ASN A C 1
ATOM 765 O O . ASN A 1 90 ? -6.594 -11.899 20.933 1.00 75.94 90 ASN A O 1
ATOM 769 N N . GLU A 1 91 ? -5.705 -13.873 20.310 1.00 74.50 91 GLU A N 1
ATOM 770 C CA . GLU A 1 91 ? -6.915 -14.459 19.727 1.00 74.50 91 GLU A CA 1
ATOM 771 C C . GLU A 1 91 ? -8.140 -14.353 20.651 1.00 74.50 91 GLU A C 1
ATOM 773 O O . GLU A 1 91 ? -9.206 -13.923 20.215 1.00 74.50 91 GLU A O 1
ATOM 778 N N . LYS A 1 92 ? -7.989 -14.670 21.945 1.00 69.06 92 LYS A N 1
ATOM 779 C CA . LYS A 1 92 ? -9.110 -14.656 22.900 1.00 69.06 92 LYS A CA 1
ATOM 780 C C . LYS A 1 92 ? -9.675 -13.251 23.111 1.00 69.06 92 LYS A C 1
ATOM 782 O O . LYS A 1 92 ? -10.890 -13.089 23.152 1.00 69.06 92 LYS A O 1
ATOM 787 N N . VAL A 1 93 ? -8.801 -12.249 23.209 1.00 69.25 93 VAL A N 1
ATOM 788 C CA . VAL A 1 93 ? -9.189 -10.837 23.383 1.00 69.25 93 VAL A CA 1
ATOM 789 C C . VAL A 1 93 ? -9.905 -10.324 22.132 1.00 69.25 93 VAL A C 1
ATOM 791 O O . VAL A 1 93 ? -10.945 -9.674 22.218 1.00 69.25 93 VAL A O 1
ATOM 794 N N . PHE A 1 94 ? -9.396 -10.666 20.948 1.00 75.19 94 PHE A N 1
ATOM 795 C CA . PHE A 1 94 ? -9.996 -10.219 19.694 1.00 75.19 94 PHE A CA 1
ATOM 796 C C . PHE A 1 94 ? -11.353 -10.855 19.400 1.00 75.19 94 PHE A C 1
ATOM 798 O O . PHE A 1 94 ? -12.230 -10.170 18.879 1.00 75.19 94 PHE A O 1
ATOM 805 N N . ILE A 1 95 ? -11.548 -12.128 19.747 1.00 70.69 95 ILE A N 1
ATOM 806 C CA . ILE A 1 95 ? -12.826 -12.815 19.528 1.00 70.69 95 ILE A CA 1
ATOM 807 C C . ILE A 1 95 ? -13.912 -12.299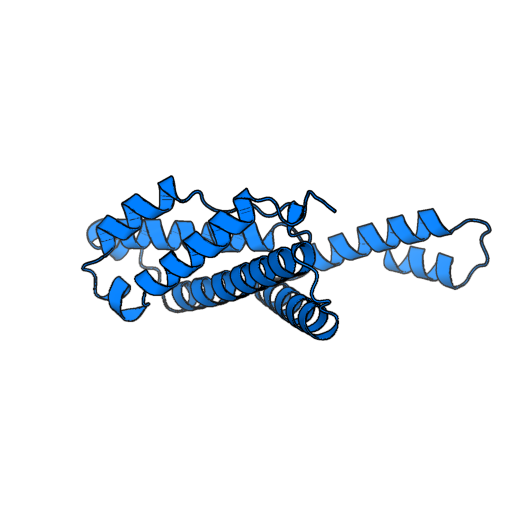 20.482 1.00 70.69 95 ILE A C 1
ATOM 809 O O . ILE A 1 95 ? -15.062 -12.169 20.068 1.00 70.69 95 ILE A O 1
ATOM 813 N N . LEU A 1 96 ? -13.569 -12.004 21.740 1.00 67.00 96 LEU A N 1
ATOM 814 C CA . LEU A 1 96 ? -14.561 -11.684 22.772 1.00 67.00 96 LEU A CA 1
ATOM 815 C C . LEU A 1 96 ? -14.869 -10.188 22.897 1.00 67.00 96 LEU A C 1
ATOM 817 O O . LEU A 1 96 ? -16.019 -9.831 23.136 1.00 67.00 96 LEU A O 1
ATOM 821 N N . GLU A 1 97 ? -13.872 -9.317 22.733 1.00 71.06 97 GLU A N 1
ATOM 822 C CA . GLU A 1 97 ? -14.002 -7.899 23.105 1.00 71.06 97 GLU A CA 1
ATOM 823 C C . GLU A 1 97 ? -13.865 -6.960 21.901 1.00 71.06 97 GLU A C 1
ATOM 825 O O . GLU A 1 97 ? -14.522 -5.926 21.842 1.00 71.06 97 GLU A O 1
ATOM 830 N N . ASN A 1 98 ? -13.064 -7.339 20.899 1.00 80.94 98 ASN A N 1
ATOM 831 C CA . ASN A 1 98 ? -12.599 -6.422 19.853 1.00 80.94 98 ASN A CA 1
ATOM 832 C C . ASN A 1 98 ? -12.777 -6.962 18.424 1.00 80.94 98 ASN A C 1
ATOM 834 O O . ASN A 1 98 ? -11.949 -6.714 17.543 1.00 80.94 98 ASN A O 1
ATOM 838 N N . GLN A 1 99 ? -13.877 -7.674 18.161 1.00 89.19 99 GLN A N 1
ATOM 839 C CA . GLN A 1 99 ? -14.103 -8.354 16.877 1.00 89.19 99 GLN A CA 1
ATOM 840 C C . GLN A 1 99 ? -14.030 -7.420 15.654 1.00 89.19 99 GLN A C 1
ATOM 842 O O . GLN A 1 99 ? -13.511 -7.802 14.605 1.00 89.19 99 GLN A O 1
ATOM 847 N N . TYR A 1 100 ? -14.520 -6.180 15.762 1.00 92.56 100 TYR A N 1
ATOM 848 C CA . TYR A 1 100 ? -14.513 -5.231 14.645 1.00 92.56 100 TYR A CA 1
ATOM 849 C C . TYR A 1 100 ? -13.126 -4.640 14.400 1.00 92.56 100 TYR A C 1
ATOM 851 O O . TYR A 1 100 ? -12.722 -4.520 13.244 1.00 92.56 100 TYR A O 1
ATOM 859 N N . LEU A 1 101 ? -12.367 -4.361 15.465 1.00 90.88 101 LEU A N 1
ATOM 860 C CA . LEU A 1 101 ? -10.965 -3.954 15.358 1.00 90.88 101 LEU A CA 1
ATOM 861 C C . LEU A 1 101 ? -10.121 -5.069 14.738 1.00 90.88 101 LEU A C 1
ATOM 863 O O . LEU A 1 101 ? -9.348 -4.805 13.824 1.00 90.88 101 LEU A O 1
ATOM 867 N N . PHE A 1 102 ? -10.329 -6.324 15.147 1.00 90.94 102 PHE A N 1
ATOM 868 C CA . PHE A 1 102 ? -9.657 -7.470 14.534 1.00 90.94 102 PHE A CA 1
ATOM 869 C C . PHE A 1 102 ? -9.928 -7.566 13.028 1.00 90.94 102 PHE A C 1
ATOM 871 O O . PHE A 1 102 ? -9.005 -7.719 12.223 1.00 90.94 102 PHE A O 1
ATOM 878 N N . ARG A 1 103 ? -11.199 -7.442 12.630 1.00 93.56 103 ARG A N 1
ATOM 879 C CA . ARG A 1 103 ? -11.599 -7.445 11.218 1.00 93.56 103 ARG A CA 1
ATOM 880 C C . ARG A 1 103 ? -10.968 -6.280 10.459 1.00 93.56 103 ARG A C 1
ATOM 882 O O . ARG A 1 103 ? -10.497 -6.481 9.344 1.00 93.56 103 ARG A O 1
ATOM 889 N N . LEU A 1 104 ? -10.910 -5.092 11.060 1.00 94.44 104 LEU A N 1
ATOM 890 C CA . LEU A 1 104 ? -10.276 -3.923 10.457 1.00 94.44 104 LEU A CA 1
ATOM 891 C C . LEU A 1 104 ? -8.765 -4.125 10.272 1.00 94.44 104 LEU A C 1
ATOM 893 O O . LEU A 1 104 ? -8.257 -3.912 9.174 1.00 94.44 104 LEU A O 1
ATOM 897 N N . TYR A 1 105 ? -8.059 -4.630 11.287 1.00 93.75 105 TYR A N 1
ATOM 898 C CA . TYR A 1 105 ? -6.638 -4.977 11.185 1.00 93.75 105 TYR A CA 1
ATOM 899 C C . TYR A 1 105 ? -6.382 -6.063 10.138 1.00 93.75 105 TYR A C 1
ATOM 901 O O . TYR A 1 105 ? -5.411 -5.985 9.389 1.00 93.75 105 TYR A O 1
ATOM 909 N N . SER A 1 106 ? -7.291 -7.030 10.009 1.00 94.00 106 SER A N 1
ATOM 910 C CA . SER A 1 106 ? -7.224 -8.034 8.942 1.00 94.00 106 SER A CA 1
ATOM 911 C C . SER A 1 106 ? -7.320 -7.389 7.555 1.00 94.00 106 SER A C 1
ATOM 913 O O . SER A 1 106 ? -6.578 -7.765 6.650 1.00 94.00 106 SER A O 1
ATOM 915 N N . MET A 1 107 ? -8.185 -6.383 7.377 1.00 97.06 107 MET A N 1
ATOM 916 C CA . MET A 1 107 ? -8.265 -5.633 6.117 1.00 97.06 107 MET A CA 1
ATOM 917 C C . MET A 1 107 ? -7.017 -4.783 5.871 1.00 97.06 107 MET A C 1
ATOM 919 O O . MET A 1 107 ? -6.538 -4.741 4.742 1.00 97.06 107 MET A O 1
ATOM 923 N N . PHE A 1 108 ? -6.438 -4.174 6.908 1.00 96.31 108 PHE A N 1
ATOM 924 C CA . PHE A 1 108 ? -5.165 -3.453 6.798 1.00 96.31 108 PHE A CA 1
ATOM 925 C C . PHE A 1 108 ? -4.017 -4.370 6.371 1.00 96.31 108 PHE A C 1
ATOM 927 O O . PHE A 1 108 ? -3.207 -3.995 5.527 1.00 96.31 108 PHE A O 1
ATOM 934 N N . TYR A 1 109 ? -3.970 -5.591 6.904 1.00 95.25 109 TYR A N 1
ATOM 935 C CA . TYR A 1 109 ? -3.010 -6.598 6.468 1.00 95.25 109 TYR A CA 1
ATOM 936 C C . TYR A 1 109 ? -3.207 -6.953 4.988 1.00 95.25 109 TYR A C 1
ATOM 938 O O . TYR A 1 109 ? -2.247 -6.926 4.219 1.00 95.25 109 TYR A O 1
ATOM 946 N N . CYS A 1 110 ? -4.449 -7.224 4.571 1.00 96.69 110 CYS A N 1
ATOM 947 C CA . CYS A 1 110 ? -4.759 -7.541 3.175 1.00 96.69 110 CYS A CA 1
ATOM 948 C C . CYS A 1 110 ? -4.376 -6.397 2.226 1.00 96.69 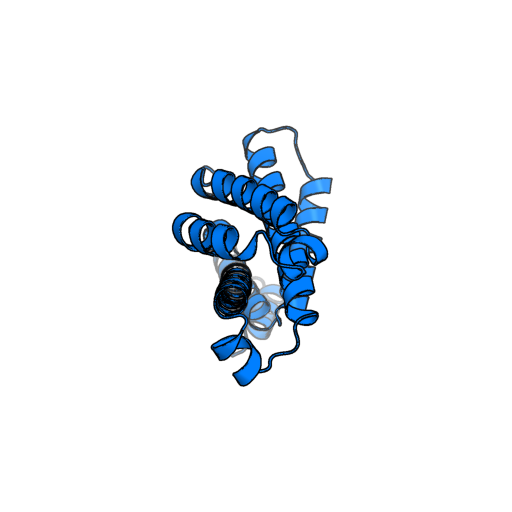110 CYS A C 1
ATOM 950 O O . CYS A 1 110 ? -3.836 -6.641 1.153 1.00 96.69 110 CYS A O 1
ATOM 952 N N . GLU A 1 111 ? -4.615 -5.152 2.629 1.00 96.62 111 GLU A N 1
ATOM 953 C CA . GLU A 1 111 ? -4.232 -3.965 1.869 1.00 96.62 111 GLU A CA 1
ATOM 954 C C . GLU A 1 111 ? -2.713 -3.898 1.637 1.00 96.62 111 GLU A C 1
ATOM 956 O O . GLU A 1 111 ? -2.266 -3.693 0.507 1.00 96.62 111 GLU A O 1
ATOM 961 N N . ILE A 1 112 ? -1.903 -4.146 2.675 1.00 94.88 112 ILE A N 1
ATOM 962 C CA . ILE A 1 112 ? -0.439 -4.215 2.536 1.00 94.88 112 ILE A CA 1
ATOM 963 C C . ILE A 1 112 ? -0.032 -5.335 1.576 1.00 94.88 112 ILE A C 1
ATOM 965 O O . ILE A 1 112 ? 0.839 -5.119 0.729 1.00 94.88 112 ILE A O 1
ATOM 969 N N . GLU A 1 113 ? -0.647 -6.518 1.681 1.00 94.19 113 GLU A N 1
ATOM 970 C CA . GLU A 1 113 ? -0.367 -7.636 0.771 1.00 94.19 113 GLU A CA 1
ATOM 971 C C . GLU A 1 113 ? -0.659 -7.265 -0.684 1.00 94.19 113 GLU A C 1
ATOM 973 O O . GLU A 1 113 ? 0.186 -7.474 -1.555 1.00 94.19 113 GLU A O 1
ATOM 978 N N . LEU A 1 114 ? -1.817 -6.655 -0.952 1.00 94.00 114 LEU A N 1
ATOM 979 C CA . LEU A 1 114 ? -2.210 -6.228 -2.294 1.00 94.00 114 LEU A CA 1
ATOM 980 C C . LEU A 1 114 ? -1.237 -5.191 -2.874 1.00 94.00 114 LEU A C 1
ATOM 982 O O . LEU A 1 114 ? -0.802 -5.335 -4.020 1.00 94.00 114 LEU A O 1
ATOM 986 N N . ILE A 1 115 ? -0.826 -4.200 -2.075 1.00 92.25 115 ILE A N 1
ATOM 987 C CA . ILE A 1 115 ? 0.161 -3.185 -2.477 1.00 92.25 115 ILE A CA 1
ATOM 988 C C . ILE A 1 115 ? 1.534 -3.819 -2.766 1.00 92.25 115 ILE A C 1
ATOM 990 O O . ILE A 1 115 ? 2.252 -3.396 -3.678 1.00 92.25 115 ILE A O 1
ATOM 994 N N . CYS A 1 116 ? 1.918 -4.846 -2.004 1.00 92.06 116 CYS A N 1
ATOM 995 C CA . CYS A 1 116 ? 3.209 -5.527 -2.138 1.00 92.06 116 CYS A CA 1
ATOM 996 C C . CYS A 1 116 ? 3.232 -6.628 -3.202 1.00 92.06 116 CYS A C 1
ATOM 998 O O . CYS A 1 116 ? 4.316 -7.118 -3.550 1.00 92.06 116 CYS A O 1
ATOM 1000 N N . MET A 1 117 ? 2.069 -7.045 -3.701 1.00 91.06 117 MET A N 1
ATOM 1001 C CA . MET A 1 117 ? 1.949 -8.162 -4.633 1.00 91.06 117 MET A CA 1
ATOM 1002 C C . MET A 1 117 ? 2.661 -7.856 -5.951 1.00 91.06 117 MET A C 1
ATOM 1004 O O . MET A 1 117 ? 3.458 -8.662 -6.429 1.00 91.06 117 MET A O 1
ATOM 1008 N N . TYR A 1 118 ? 2.464 -6.652 -6.493 1.00 90.25 118 TYR A N 1
ATOM 1009 C CA . TYR A 1 118 ? 2.999 -6.264 -7.794 1.00 90.25 118 TYR A CA 1
ATOM 1010 C C . TYR A 1 118 ? 3.946 -5.071 -7.710 1.00 90.25 118 TYR A C 1
ATOM 1012 O O . TYR A 1 118 ? 3.690 -4.088 -7.019 1.00 90.25 118 TYR A O 1
ATOM 1020 N N . LYS A 1 119 ? 5.023 -5.130 -8.503 1.00 88.44 119 LYS A N 1
ATOM 1021 C CA . LYS A 1 119 ? 5.915 -3.989 -8.744 1.00 88.44 119 LYS A CA 1
ATOM 1022 C C . LYS A 1 119 ? 5.219 -2.879 -9.534 1.00 88.44 119 LYS A C 1
ATOM 1024 O O . LYS A 1 119 ? 5.464 -1.699 -9.302 1.00 88.44 119 LYS A O 1
ATOM 1029 N N . ASP A 1 120 ? 4.350 -3.234 -10.468 1.00 87.56 120 ASP A N 1
ATOM 1030 C CA . ASP A 1 120 ? 3.629 -2.266 -11.292 1.00 87.56 120 ASP A CA 1
ATOM 1031 C C . ASP A 1 120 ? 2.377 -1.763 -10.561 1.00 87.56 120 ASP A C 1
ATOM 1033 O O . ASP A 1 120 ? 1.503 -2.562 -10.223 1.00 87.56 120 ASP A O 1
ATOM 1037 N N . LEU A 1 121 ? 2.287 -0.447 -10.342 1.00 86.75 121 LEU A N 1
ATOM 1038 C CA . LEU A 1 121 ? 1.124 0.190 -9.715 1.00 86.75 121 LEU A CA 1
ATOM 1039 C C . LEU A 1 121 ? -0.160 -0.011 -10.532 1.00 86.75 121 LEU A C 1
ATOM 1041 O O . LEU A 1 121 ? -1.235 -0.045 -9.947 1.00 86.75 121 LEU A O 1
ATOM 1045 N N . LYS A 1 122 ? -0.068 -0.222 -11.857 1.00 86.69 122 LYS A N 1
ATOM 1046 C CA . LYS A 1 122 ? -1.229 -0.543 -12.714 1.00 86.69 122 LYS A CA 1
ATOM 1047 C C . LYS A 1 122 ? -1.953 -1.817 -12.285 1.00 86.69 122 LYS A C 1
ATOM 1049 O O . LYS A 1 122 ? -3.115 -2.003 -12.623 1.00 86.69 122 LYS A O 1
ATOM 1054 N N . LYS A 1 123 ? -1.242 -2.725 -11.612 1.00 88.25 123 LYS A N 1
ATOM 1055 C CA . LYS A 1 123 ? -1.725 -4.066 -11.265 1.00 88.25 123 LYS A CA 1
ATOM 1056 C C . LYS A 1 123 ? -2.099 -4.203 -9.794 1.00 88.25 123 LYS A C 1
ATOM 1058 O O . LYS A 1 123 ? -2.590 -5.257 -9.400 1.00 88.25 123 LYS A O 1
ATOM 1063 N N . ILE A 1 124 ? -1.835 -3.183 -8.980 1.00 89.88 124 ILE A N 1
ATOM 1064 C CA . ILE A 1 124 ? -2.181 -3.211 -7.561 1.00 89.88 124 ILE A CA 1
ATOM 1065 C C . ILE A 1 124 ? -3.701 -3.141 -7.414 1.00 89.88 124 ILE A C 1
ATOM 1067 O O . ILE A 1 124 ? -4.371 -2.372 -8.098 1.00 89.88 124 ILE A O 1
ATOM 1071 N N . GLY A 1 125 ? -4.229 -3.969 -6.516 1.00 91.25 125 GLY A N 1
ATOM 1072 C CA . GLY A 1 125 ? -5.604 -3.873 -6.044 1.00 91.25 125 GLY A CA 1
ATOM 1073 C C . GLY A 1 125 ? -5.678 -3.146 -4.704 1.00 91.25 125 GLY A C 1
ATOM 1074 O O . GLY A 1 125 ? -4.687 -3.043 -3.988 1.00 91.25 125 GLY A O 1
ATOM 1075 N N . HIS A 1 126 ? -6.877 -2.699 -4.351 1.00 95.94 126 HIS A N 1
ATOM 1076 C CA . HIS A 1 126 ? -7.182 -2.093 -3.057 1.00 95.94 126 HIS A CA 1
ATOM 1077 C C . HIS A 1 126 ? -8.450 -2.713 -2.485 1.00 95.94 126 HIS A C 1
ATOM 1079 O O . HIS A 1 126 ? -9.358 -3.078 -3.242 1.00 95.94 126 HIS A O 1
ATOM 1085 N N . ILE A 1 127 ? -8.532 -2.809 -1.159 1.00 97.25 127 ILE A N 1
ATOM 1086 C CA . ILE A 1 127 ? -9.754 -3.218 -0.472 1.00 97.25 127 ILE A CA 1
ATOM 1087 C C . ILE A 1 127 ? -10.880 -2.217 -0.791 1.00 97.25 127 ILE A C 1
ATOM 1089 O O . ILE A 1 127 ? -10.764 -1.021 -0.535 1.00 97.25 127 ILE A O 1
ATOM 1093 N N . PRO A 1 128 ? -12.015 -2.664 -1.349 1.00 96.69 128 PRO A N 1
ATOM 1094 C CA . PRO A 1 128 ? -13.096 -1.747 -1.666 1.00 96.69 128 PRO A CA 1
ATOM 1095 C C . PRO A 1 128 ? -13.626 -0.987 -0.446 1.00 96.69 128 PRO A C 1
ATOM 1097 O O . PRO A 1 128 ? -13.860 -1.570 0.615 1.00 96.69 128 PRO A O 1
ATOM 1100 N N . LEU A 1 129 ? -13.923 0.306 -0.624 1.00 95.62 129 LEU A N 1
ATOM 1101 C CA . LEU A 1 129 ? -14.460 1.162 0.442 1.00 95.62 129 LEU A CA 1
ATOM 1102 C C . LEU A 1 129 ? -15.728 0.597 1.095 1.00 95.62 129 LEU A C 1
ATOM 1104 O O . LEU A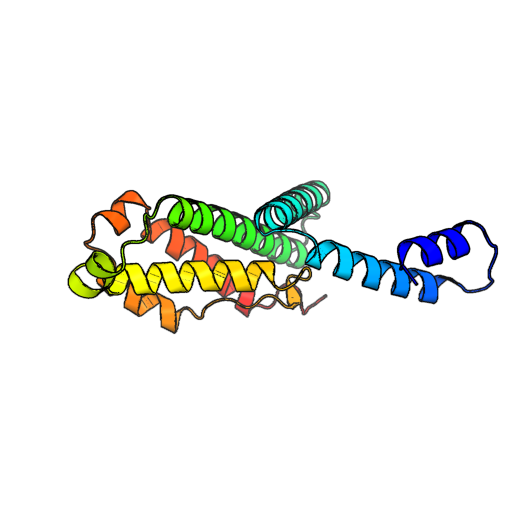 1 129 ? -15.923 0.775 2.294 1.00 95.62 129 LEU A O 1
ATOM 1108 N N . PHE A 1 130 ? -16.578 -0.110 0.344 1.00 95.75 130 PHE A N 1
ATOM 1109 C CA . PHE A 1 130 ? -17.796 -0.715 0.895 1.00 95.75 130 PHE A CA 1
ATOM 1110 C C . PHE A 1 130 ? -17.510 -1.807 1.942 1.00 95.75 130 PHE A C 1
ATOM 1112 O O . PHE A 1 130 ? -18.385 -2.110 2.748 1.00 95.75 130 PHE A O 1
ATOM 1119 N N . ILE A 1 131 ? -16.300 -2.381 1.952 1.00 96.56 131 ILE A N 1
ATOM 1120 C CA . ILE A 1 131 ? -15.849 -3.330 2.977 1.00 96.56 131 ILE A CA 1
ATOM 1121 C C . ILE A 1 131 ? -15.350 -2.579 4.219 1.00 96.56 131 ILE A C 1
ATOM 1123 O O . ILE A 1 131 ? -15.668 -2.971 5.341 1.00 96.56 131 ILE A O 1
ATOM 1127 N N . LEU A 1 132 ? -14.592 -1.492 4.034 1.00 95.19 132 LEU A N 1
ATOM 1128 C CA . LEU A 1 132 ? -13.979 -0.738 5.134 1.00 95.19 132 LEU A CA 1
ATOM 1129 C C . LEU A 1 132 ? -14.976 0.149 5.890 1.00 95.19 132 LEU A C 1
ATOM 1131 O O . LEU A 1 132 ? -14.935 0.185 7.119 1.00 95.19 132 LEU A O 1
ATOM 1135 N N . LYS A 1 133 ? -15.891 0.834 5.187 1.00 95.06 133 LYS A N 1
ATOM 1136 C CA . LYS A 1 133 ? -16.829 1.800 5.794 1.00 95.06 133 LYS A CA 1
ATOM 1137 C C . LYS A 1 133 ? -17.630 1.215 6.963 1.00 95.06 133 LYS A C 1
ATOM 1139 O O . LYS A 1 133 ? -17.618 1.824 8.031 1.00 95.06 133 LYS A O 1
ATOM 1144 N N . PRO A 1 134 ? -18.271 0.035 6.830 1.00 96.00 134 PRO A N 1
ATOM 1145 C CA . PRO A 1 134 ? -19.017 -0.545 7.941 1.00 96.00 134 PRO A CA 1
ATOM 1146 C C . PRO A 1 134 ? -18.130 -0.886 9.140 1.00 96.00 134 PRO A C 1
ATOM 1148 O O . PRO A 1 134 ? -18.570 -0.737 10.269 1.00 96.00 134 PRO A O 1
ATOM 1151 N N . LEU A 1 135 ? -16.887 -1.331 8.921 1.00 95.44 135 LEU A N 1
ATOM 1152 C CA . LEU A 1 135 ? -15.973 -1.681 10.014 1.00 95.44 135 LEU A CA 1
ATOM 1153 C C . LEU A 1 135 ? -15.541 -0.448 10.803 1.00 95.44 135 LEU A C 1
ATOM 1155 O O . LEU A 1 135 ? -15.496 -0.491 12.027 1.00 95.44 135 LEU A O 1
ATOM 1159 N N . ILE A 1 136 ? -15.258 0.645 10.098 1.00 93.88 136 ILE A N 1
ATOM 1160 C CA . ILE A 1 136 ? -14.830 1.914 10.688 1.00 93.88 136 ILE A CA 1
ATOM 1161 C C . ILE A 1 136 ? -15.925 2.508 11.567 1.00 93.88 136 ILE A C 1
ATOM 1163 O O . ILE A 1 136 ? -15.646 2.927 12.688 1.00 93.88 136 ILE A O 1
ATOM 1167 N N . GLU A 1 137 ? -17.172 2.470 11.101 1.00 95.38 137 GLU A N 1
ATOM 1168 C CA . GLU A 1 137 ? -18.318 2.953 11.872 1.00 95.38 137 GLU A CA 1
ATOM 1169 C C . GLU A 1 137 ? -18.487 2.193 13.196 1.00 95.38 137 GLU A C 1
ATOM 1171 O O . GLU A 1 137 ? -18.818 2.790 14.216 1.00 95.38 137 GLU A O 1
ATOM 1176 N N . GLN A 1 138 ? -18.202 0.886 13.206 1.00 95.69 138 GLN A N 1
ATOM 1177 C CA . GLN A 1 138 ? -18.292 0.056 14.413 1.00 95.69 138 GLN A CA 1
ATOM 1178 C C . GLN A 1 138 ? -17.176 0.326 15.427 1.00 95.69 138 GLN A C 1
ATOM 1180 O O . GLN A 1 138 ? -17.317 -0.047 16.589 1.00 95.69 138 GLN A O 1
ATOM 1185 N N . VAL A 1 139 ? -16.064 0.939 15.010 1.00 94.06 139 VAL A N 1
ATOM 1186 C CA . VAL A 1 139 ? -14.911 1.187 15.889 1.00 94.06 139 VAL A CA 1
ATOM 1187 C C . VAL A 1 139 ? -14.698 2.663 16.212 1.00 94.06 139 VAL A C 1
ATOM 1189 O O . VAL A 1 139 ? -13.782 2.974 16.964 1.00 94.06 139 VAL A O 1
ATOM 1192 N N . LYS A 1 140 ? -15.522 3.580 15.693 1.00 95.06 140 LYS A N 1
ATOM 1193 C CA . LYS A 1 140 ? -15.317 5.038 15.812 1.00 95.06 140 LYS A CA 1
ATOM 1194 C C . LYS A 1 140 ? -15.197 5.556 17.252 1.00 95.06 140 LYS A C 1
ATOM 1196 O O . LYS A 1 140 ? -14.479 6.520 17.499 1.00 95.06 140 LYS A O 1
ATOM 1201 N N . ASP A 1 141 ? -15.860 4.890 18.196 1.00 94.00 141 ASP A N 1
ATOM 1202 C CA . ASP A 1 141 ? -15.886 5.282 19.610 1.00 94.00 141 ASP A CA 1
ATOM 1203 C C . ASP A 1 141 ? -14.806 4.572 20.453 1.00 94.00 141 ASP A C 1
ATOM 1205 O O . ASP A 1 141 ? -14.696 4.815 21.654 1.00 94.00 141 ASP A O 1
ATOM 1209 N N . THR A 1 142 ? -13.989 3.709 19.837 1.00 92.88 142 THR A N 1
ATOM 1210 C CA . THR A 1 142 ? -12.915 2.968 20.523 1.00 92.88 142 THR A CA 1
ATOM 1211 C C . THR A 1 142 ? -11.699 3.849 20.817 1.00 92.88 142 THR A C 1
ATOM 1213 O O . THR A 1 142 ? -11.432 4.844 20.134 1.00 92.88 142 THR A O 1
ATOM 1216 N N . GLU A 1 143 ? -10.909 3.465 21.819 1.00 92.31 143 GLU A N 1
ATOM 1217 C CA . GLU A 1 143 ? -9.653 4.156 22.128 1.00 92.31 143 GLU A CA 1
ATOM 1218 C C . GLU A 1 143 ? -8.613 3.952 21.021 1.00 92.31 143 GLU A C 1
ATOM 1220 O O . GLU A 1 143 ? -7.870 4.874 20.689 1.00 92.31 143 GLU A O 1
ATOM 1225 N N . GLU A 1 144 ? -8.606 2.790 20.370 1.00 92.25 144 GLU A N 1
ATOM 1226 C CA . GLU A 1 144 ? -7.766 2.486 19.214 1.00 92.25 144 GLU A CA 1
ATOM 1227 C C . GLU A 1 144 ? -8.045 3.436 18.049 1.00 92.25 144 GLU A C 1
ATOM 1229 O O . GLU A 1 144 ? -7.105 3.922 17.415 1.00 92.25 144 GLU A O 1
ATOM 1234 N N . TYR A 1 145 ? -9.314 3.763 17.793 1.00 94.56 145 TYR A N 1
ATOM 1235 C CA . TYR A 1 145 ? -9.686 4.706 16.742 1.00 94.56 145 TYR A CA 1
ATOM 1236 C C . TYR A 1 145 ? -9.056 6.084 16.944 1.00 94.56 145 TYR A C 1
ATOM 1238 O O . TYR A 1 145 ? -8.503 6.663 16.002 1.00 94.56 145 TYR A O 1
ATOM 1246 N N . LYS A 1 146 ? -9.077 6.581 18.186 1.00 95.25 146 LYS A N 1
ATOM 1247 C CA . LYS A 1 146 ? -8.454 7.855 18.569 1.00 95.25 146 LYS A CA 1
ATOM 1248 C C . LYS A 1 146 ? -6.931 7.752 18.549 1.00 95.25 146 LYS A C 1
ATOM 1250 O O . LYS A 1 146 ? -6.269 8.566 17.908 1.00 95.25 146 LYS A O 1
ATOM 1255 N N . LYS A 1 147 ? -6.376 6.726 19.204 1.00 94.31 147 LYS A N 1
ATOM 1256 C CA . LYS A 1 147 ? -4.933 6.468 19.329 1.00 94.31 147 LYS A CA 1
ATOM 1257 C C . LYS A 1 147 ? -4.245 6.409 17.968 1.00 94.31 147 LYS A C 1
ATOM 1259 O O . LYS A 1 147 ? -3.180 6.996 17.794 1.00 94.31 147 LYS A O 1
ATOM 1264 N N . TYR A 1 148 ? -4.848 5.702 17.015 1.00 94.56 148 TYR A N 1
ATOM 1265 C CA . TYR A 1 148 ? -4.296 5.517 15.675 1.00 94.56 148 TYR A CA 1
ATOM 1266 C C . TYR A 1 148 ? -4.795 6.542 14.658 1.00 94.56 148 TYR A C 1
ATOM 1268 O O . TYR A 1 148 ? -4.426 6.439 13.491 1.00 94.56 148 TYR A O 1
ATOM 1276 N N . LYS A 1 149 ? -5.601 7.530 15.079 1.00 95.62 149 LYS A N 1
ATOM 1277 C CA . LYS A 1 149 ? -6.168 8.568 14.205 1.00 95.62 149 LYS A CA 1
ATOM 1278 C C . LYS A 1 149 ? -6.826 7.965 12.958 1.00 95.62 149 LYS A C 1
ATOM 1280 O O . LYS A 1 149 ? -6.585 8.397 11.833 1.00 95.62 149 LYS A O 1
ATOM 1285 N N . LEU A 1 150 ? -7.666 6.945 13.156 1.00 95.69 150 LEU A N 1
ATOM 1286 C CA . LEU A 1 150 ? -8.237 6.176 12.044 1.00 95.69 150 LEU A CA 1
ATOM 1287 C C . LEU A 1 150 ? -9.144 7.017 11.127 1.00 95.69 150 LEU A C 1
ATOM 1289 O O . LEU A 1 150 ? -9.323 6.647 9.970 1.00 95.69 150 LEU A O 1
ATOM 1293 N N . HIS A 1 151 ? -9.657 8.160 11.598 1.00 95.62 151 HIS A N 1
ATOM 1294 C CA . HIS A 1 151 ? -10.333 9.146 10.748 1.00 95.62 151 HIS A CA 1
ATOM 1295 C C . HIS A 1 151 ? -9.399 9.726 9.668 1.00 95.62 151 HIS A C 1
ATOM 1297 O O . HIS A 1 151 ? -9.713 9.623 8.486 1.00 95.62 151 HIS A O 1
ATOM 1303 N N . GLU A 1 152 ? -8.218 10.239 10.043 1.00 95.94 152 GLU A N 1
ATOM 1304 C CA . GLU A 1 152 ? -7.226 10.805 9.105 1.00 95.94 152 GLU A CA 1
ATOM 1305 C C . GLU A 1 152 ? -6.731 9.740 8.115 1.00 95.94 152 GLU A C 1
ATOM 1307 O O . GLU A 1 152 ? -6.587 9.987 6.913 1.00 95.94 152 GLU A O 1
ATOM 1312 N N . LEU A 1 153 ? -6.502 8.524 8.622 1.00 96.56 153 LEU A N 1
ATOM 1313 C CA . LEU A 1 153 ? -6.108 7.378 7.809 1.00 96.56 153 LEU A CA 1
ATOM 1314 C C . LEU A 1 153 ? -7.176 7.058 6.756 1.00 96.56 153 LEU A C 1
ATOM 1316 O O . LEU A 1 153 ? -6.846 6.824 5.595 1.00 96.56 153 LEU A O 1
ATOM 1320 N N . PHE A 1 154 ? -8.452 7.054 7.146 1.00 96.44 154 PHE A N 1
ATOM 1321 C CA . PHE A 1 154 ? -9.534 6.713 6.232 1.00 96.44 154 PHE A CA 1
ATOM 1322 C C . PHE A 1 154 ? -9.815 7.812 5.207 1.00 96.44 154 PHE A C 1
ATOM 1324 O O . PHE A 1 154 ? -10.024 7.497 4.040 1.00 96.44 154 PHE A O 1
ATOM 1331 N N . GLU A 1 155 ? -9.726 9.088 5.583 1.00 96.19 155 GLU A N 1
ATOM 1332 C CA . GLU A 1 155 ? -9.782 10.196 4.620 1.00 96.19 155 GLU A CA 1
ATOM 1333 C C . GLU A 1 155 ? -8.667 10.093 3.569 1.00 96.19 155 GLU A C 1
ATOM 1335 O O . GLU A 1 155 ? -8.882 10.334 2.378 1.00 96.19 155 GLU A O 1
ATOM 1340 N N . THR A 1 156 ? -7.463 9.709 3.999 1.00 96.50 156 THR A N 1
ATOM 1341 C CA . THR A 1 156 ? -6.326 9.460 3.100 1.00 96.50 156 THR A CA 1
ATOM 1342 C C . THR A 1 156 ? -6.612 8.273 2.182 1.00 96.50 156 THR A C 1
ATOM 1344 O O . THR A 1 156 ? -6.391 8.357 0.970 1.00 96.50 156 THR A O 1
ATOM 1347 N N . TYR A 1 157 ? -7.184 7.199 2.730 1.00 97.31 157 TYR A N 1
ATOM 1348 C CA . TYR A 1 157 ? -7.595 6.026 1.967 1.00 97.31 157 TYR A CA 1
ATOM 1349 C C . TYR A 1 157 ? -8.657 6.362 0.915 1.00 97.31 157 TYR A C 1
ATOM 1351 O O . TYR A 1 157 ? -8.541 5.928 -0.227 1.00 97.31 157 TYR A O 1
ATOM 1359 N N . GLU A 1 158 ? -9.674 7.159 1.251 1.00 97.31 158 GLU A N 1
ATOM 1360 C CA . GLU A 1 158 ? -10.716 7.570 0.303 1.00 97.31 158 GLU A CA 1
ATOM 1361 C C . GLU A 1 158 ? -10.138 8.374 -0.868 1.00 97.31 158 GLU A C 1
ATOM 1363 O O . GLU A 1 158 ? -10.485 8.105 -2.020 1.00 97.31 158 GLU A O 1
ATOM 1368 N N . LYS A 1 159 ? -9.200 9.296 -0.605 1.00 97.25 159 LYS A N 1
ATOM 1369 C CA . LYS A 1 159 ? -8.483 10.046 -1.656 1.00 97.25 159 LYS A CA 1
ATOM 1370 C C . LYS A 1 159 ? -7.664 9.118 -2.552 1.00 97.25 159 LYS A C 1
ATOM 1372 O O . LYS A 1 159 ? -7.724 9.227 -3.777 1.00 97.25 159 LYS A O 1
ATOM 1377 N N . MET A 1 160 ? -6.924 8.188 -1.946 1.00 96.50 160 MET A N 1
ATOM 1378 C CA . MET A 1 160 ? -6.144 7.184 -2.671 1.00 96.50 160 MET A CA 1
ATOM 1379 C C . MET A 1 160 ? -7.048 6.321 -3.556 1.00 96.50 160 MET A C 1
ATOM 1381 O O . MET A 1 160 ? -6.751 6.117 -4.732 1.00 96.50 160 MET A O 1
ATOM 1385 N N . TYR A 1 161 ? -8.162 5.840 -3.003 1.00 96.62 161 TYR A N 1
ATOM 1386 C CA . TYR A 1 161 ? -9.105 4.966 -3.687 1.00 96.62 161 TYR A CA 1
ATOM 1387 C C . TYR A 1 161 ? -9.818 5.687 -4.836 1.00 96.62 161 TYR A C 1
ATOM 1389 O O . TYR A 1 161 ? -9.981 5.114 -5.909 1.00 96.62 161 TYR A O 1
ATOM 1397 N N . ALA A 1 162 ? -10.191 6.957 -4.659 1.00 96.25 162 ALA A N 1
ATOM 1398 C CA . ALA A 1 162 ? -10.755 7.770 -5.734 1.00 96.25 162 ALA A CA 1
ATOM 1399 C C . ALA A 1 162 ? -9.784 7.882 -6.919 1.00 96.25 162 ALA A C 1
ATOM 1401 O O . ALA A 1 162 ? -10.165 7.595 -8.054 1.00 96.25 162 ALA A O 1
ATOM 1402 N N . LEU A 1 163 ? -8.510 8.194 -6.654 1.00 94.88 163 LEU A N 1
ATOM 1403 C CA . LEU A 1 163 ? -7.482 8.219 -7.696 1.00 94.88 163 LEU A CA 1
ATOM 1404 C C . LEU A 1 163 ? -7.274 6.842 -8.325 1.00 94.88 163 LEU A C 1
ATOM 1406 O O . LEU A 1 163 ? -7.159 6.754 -9.540 1.00 94.88 163 LEU A O 1
ATOM 1410 N N . PHE A 1 164 ? -7.281 5.761 -7.546 1.00 94.31 164 PHE A N 1
ATOM 1411 C CA . PHE A 1 164 ? -7.217 4.404 -8.092 1.00 94.31 164 PHE A CA 1
ATOM 1412 C C . PHE A 1 164 ? -8.337 4.137 -9.113 1.00 94.31 164 PHE A C 1
ATOM 1414 O O . PHE A 1 164 ? -8.064 3.635 -10.205 1.00 94.31 164 PHE A O 1
ATOM 1421 N N . LEU A 1 165 ? -9.578 4.532 -8.805 1.00 94.38 165 LEU A N 1
ATOM 1422 C CA . LEU A 1 165 ? -10.724 4.368 -9.707 1.00 94.38 165 LEU A CA 1
ATOM 1423 C C . LEU A 1 165 ? -10.611 5.195 -10.996 1.00 94.38 165 LEU A C 1
ATOM 1425 O O . LEU A 1 165 ? -11.139 4.783 -12.028 1.00 94.38 165 LEU A O 1
ATOM 1429 N N . GLU A 1 166 ? -9.901 6.325 -10.972 1.00 93.31 166 GLU A N 1
ATOM 1430 C CA . GLU A 1 166 ? -9.599 7.114 -12.176 1.00 93.31 166 GLU A CA 1
ATOM 1431 C C . GLU A 1 166 ? -8.570 6.446 -13.102 1.00 93.31 166 GLU A C 1
ATOM 1433 O O . GLU A 1 166 ? -8.398 6.873 -14.249 1.00 93.31 166 GLU A O 1
ATOM 1438 N N . ARG A 1 167 ? -7.896 5.396 -12.615 1.00 88.88 167 ARG A N 1
ATOM 1439 C CA . ARG A 1 167 ? -6.876 4.613 -13.321 1.00 88.88 167 ARG A CA 1
ATOM 1440 C C . ARG A 1 167 ? -5.748 5.475 -13.915 1.00 88.88 167 ARG A C 1
ATOM 1442 O O . ARG A 1 167 ? -5.483 5.410 -15.121 1.00 88.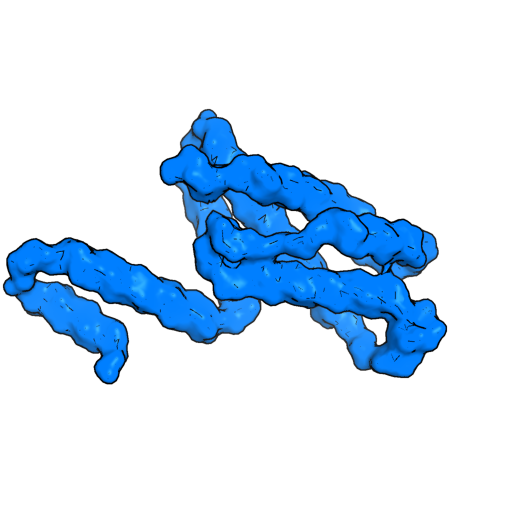88 167 ARG A O 1
ATOM 1449 N N . PRO A 1 168 ? -5.020 6.259 -13.092 1.00 84.88 168 PRO A N 1
ATOM 1450 C CA . PRO A 1 168 ? -4.032 7.240 -13.550 1.00 84.88 168 PRO A CA 1
ATOM 1451 C C . PRO A 1 168 ? -2.875 6.624 -14.342 1.00 84.88 168 PRO A C 1
ATOM 1453 O O . PRO A 1 168 ? -2.182 7.324 -15.077 1.00 84.88 168 PRO A O 1
ATOM 1456 N N . TYR A 1 169 ? -2.675 5.311 -14.232 1.00 82.38 169 TYR A N 1
ATOM 1457 C CA . TYR A 1 169 ? -1.629 4.584 -14.937 1.00 82.38 169 TYR A CA 1
ATOM 1458 C C . TYR A 1 169 ? -2.121 3.819 -16.180 1.00 82.38 169 TYR A C 1
ATOM 1460 O O . TYR A 1 169 ? -1.285 3.288 -16.907 1.00 82.38 169 TYR A O 1
ATOM 1468 N N . GLU A 1 170 ? -3.423 3.764 -16.480 1.00 78.31 170 GLU A N 1
ATOM 1469 C CA . GLU A 1 170 ? -3.921 3.126 -17.715 1.00 78.31 170 GLU A CA 1
ATOM 1470 C C . GLU A 1 170 ? -3.901 4.066 -18.928 1.00 78.31 170 GLU A C 1
ATOM 1472 O O . GLU A 1 170 ? -3.666 3.612 -20.042 1.00 78.31 170 GLU A O 1
ATOM 1477 N N . LYS A 1 171 ? -4.099 5.376 -18.732 1.00 57.72 171 LYS A N 1
ATOM 1478 C CA . LYS A 1 171 ? -4.220 6.369 -19.821 1.00 57.72 171 LYS A CA 1
ATOM 1479 C C . LYS A 1 171 ? -2.878 6.927 -20.327 1.00 57.72 171 LYS A C 1
ATOM 1481 O O . LYS A 1 171 ? -2.789 8.115 -20.622 1.00 57.72 171 LYS A O 1
ATOM 1486 N N . SER A 1 172 ? -1.825 6.111 -20.375 1.00 53.97 172 SER A N 1
ATOM 1487 C CA . SER A 1 172 ? -0.484 6.532 -20.818 1.00 53.97 172 SER A CA 1
ATOM 1488 C C . SER A 1 172 ? 0.009 5.754 -22.014 1.00 53.97 172 SER A C 1
ATOM 1490 O O . SER A 1 172 ? 0.026 4.510 -21.861 1.00 53.97 172 SER A O 1
#

Organism: NCBI:txid2488728

pLDDT: mean 88.89, std 7.82, range [53.97, 97.31]

Radius of gyration: 20.14 Å; chains: 1; bounding box: 49×41×57 Å

Secondary structure (DSSP, 8-state):
--HHHHHHHHHHS--TT-HHHHHHHHHHHHHHHHHHS-HHHHHHHHHHHHHHHHHT--S-HHHHHHHHHHHHHHHHHHHHHHHHHTPPP-HHHHHHT-HHHHHHHHHHHHHHHHHHH-SSGGG-----HHHHHHHHHHHTTSHHHHHTTHHHHHHHHHHHHHHHHH-TTT--